Protein AF-A0A2S2FG81-F1 (afdb_monomer)

Structure (mmCIF, N/CA/C/O backbone):
data_AF-A0A2S2FG81-F1
#
_entry.id   AF-A0A2S2FG81-F1
#
loop_
_atom_site.group_PDB
_atom_site.id
_atom_site.type_symbol
_atom_site.label_atom_id
_atom_site.label_alt_id
_atom_site.label_comp_id
_atom_site.label_asym_id
_atom_site.label_entity_id
_atom_site.label_seq_id
_atom_site.pdbx_PDB_ins_code
_atom_site.Cartn_x
_atom_site.Cartn_y
_atom_site.Cartn_z
_atom_site.occupancy
_atom_site.B_iso_or_equiv
_atom_site.auth_seq_id
_atom_site.auth_comp_id
_atom_site.auth_asym_id
_atom_site.auth_atom_id
_atom_site.pdbx_PDB_model_num
ATOM 1 N N . MET A 1 1 ? -26.249 9.451 16.086 1.00 61.31 1 MET A N 1
ATOM 2 C CA . MET A 1 1 ? -24.958 10.147 15.860 1.00 61.31 1 MET A CA 1
ATOM 3 C C . MET A 1 1 ? -24.042 10.062 17.082 1.00 61.31 1 MET A C 1
ATOM 5 O O . MET A 1 1 ? -23.027 9.390 16.990 1.00 61.31 1 MET A O 1
ATOM 9 N N . LYS A 1 2 ? -24.402 10.633 18.246 1.00 72.69 2 LYS A N 1
ATOM 10 C CA . LYS A 1 2 ? -23.545 10.644 19.458 1.00 72.69 2 LYS A CA 1
ATOM 11 C C . LYS A 1 2 ? -23.075 9.251 19.921 1.00 72.69 2 LYS A C 1
ATOM 13 O O . LYS A 1 2 ? -21.889 9.040 20.131 1.00 72.69 2 LYS A O 1
ATOM 18 N N . HIS A 1 3 ? -23.996 8.289 19.989 1.00 77.31 3 HIS A N 1
ATOM 19 C CA . HIS A 1 3 ? -23.695 6.908 20.394 1.00 77.31 3 HIS A CA 1
ATOM 20 C C . HIS A 1 3 ? -22.770 6.164 19.417 1.00 77.31 3 HIS A C 1
ATOM 22 O O . HIS A 1 3 ? -21.977 5.329 19.834 1.00 77.31 3 HIS A O 1
ATOM 28 N N . PHE A 1 4 ? -22.845 6.485 18.120 1.00 77.00 4 PHE A N 1
ATOM 29 C CA . PHE A 1 4 ? -21.977 5.887 17.104 1.00 77.00 4 PHE A CA 1
ATOM 30 C C . PHE A 1 4 ? -20.525 6.329 17.299 1.00 77.00 4 PHE A C 1
ATOM 32 O O . PHE A 1 4 ? -19.639 5.483 17.353 1.00 77.00 4 PHE A O 1
ATOM 39 N N . PHE A 1 5 ? -20.295 7.635 17.479 1.00 78.44 5 PHE A N 1
ATOM 40 C CA . PHE A 1 5 ? -18.955 8.165 17.731 1.00 78.44 5 PHE A CA 1
ATOM 41 C C . PHE A 1 5 ? -18.363 7.627 19.036 1.00 78.44 5 PHE A C 1
ATOM 43 O O . PHE A 1 5 ? -17.222 7.185 19.020 1.00 78.44 5 PHE A O 1
ATOM 50 N N . LEU A 1 6 ? -19.148 7.578 20.121 1.00 81.69 6 LEU A N 1
ATOM 51 C CA . LEU A 1 6 ? -18.705 7.034 21.413 1.00 81.69 6 LEU A CA 1
ATOM 52 C C . LEU A 1 6 ? -18.334 5.545 21.337 1.00 81.69 6 LEU A C 1
ATOM 54 O O . LEU A 1 6 ? -17.326 5.124 21.901 1.00 81.69 6 LEU A O 1
ATOM 58 N N . ASN A 1 7 ? -19.122 4.739 20.621 1.00 84.19 7 ASN A N 1
ATOM 59 C CA . ASN A 1 7 ? -18.806 3.324 20.427 1.00 84.19 7 ASN A CA 1
ATOM 60 C C . ASN A 1 7 ? -17.575 3.147 19.523 1.00 84.19 7 ASN A C 1
ATOM 62 O O . ASN A 1 7 ? -16.749 2.273 19.775 1.00 84.19 7 ASN A O 1
ATOM 66 N N . PHE A 1 8 ? -17.433 3.977 18.487 1.00 79.69 8 PHE A N 1
ATOM 67 C CA . PHE A 1 8 ? -16.294 3.938 17.572 1.00 79.69 8 PHE A CA 1
ATOM 68 C C . PHE A 1 8 ? -14.977 4.300 18.268 1.00 79.69 8 PHE A C 1
ATOM 70 O O . PHE A 1 8 ? -14.011 3.546 18.151 1.00 79.69 8 PHE A O 1
ATOM 77 N N . THR A 1 9 ? -14.943 5.389 19.044 1.00 83.19 9 THR A N 1
ATOM 78 C CA . THR A 1 9 ? -13.756 5.771 19.823 1.00 83.19 9 THR A CA 1
ATOM 79 C C . THR A 1 9 ? -13.400 4.702 20.846 1.00 83.19 9 THR A C 1
ATOM 81 O O . THR A 1 9 ? -12.247 4.289 20.900 1.00 83.19 9 THR A O 1
ATOM 84 N N . LYS A 1 10 ? -14.387 4.145 21.561 1.00 84.12 10 LYS A N 1
ATOM 85 C CA . LYS A 1 10 ? -14.154 3.050 22.515 1.00 84.12 10 LYS A CA 1
ATOM 86 C C . LYS A 1 10 ? -13.543 1.809 21.853 1.00 84.12 10 LYS A C 1
ATOM 88 O O . LYS A 1 10 ? -12.641 1.192 22.416 1.00 84.12 10 LYS A O 1
ATOM 93 N N . ILE A 1 11 ? -13.999 1.440 20.654 1.00 82.94 11 ILE A N 1
ATOM 94 C CA . ILE A 1 11 ? -13.440 0.313 19.888 1.00 82.94 11 ILE A CA 1
ATOM 95 C C . ILE A 1 11 ? -11.992 0.596 19.464 1.00 82.94 11 ILE A C 1
ATOM 97 O O . ILE A 1 11 ? -11.140 -0.286 19.589 1.00 82.94 11 ILE A O 1
ATOM 101 N N . LEU A 1 12 ? -11.705 1.810 18.987 1.00 81.88 12 LEU A N 1
ATOM 102 C CA . LEU A 1 12 ? -10.357 2.216 18.585 1.00 81.88 12 LEU A CA 1
ATOM 103 C C . LEU A 1 12 ? -9.378 2.265 19.763 1.00 81.88 12 LEU A C 1
ATOM 105 O O . LEU A 1 12 ? -8.247 1.806 19.626 1.00 81.88 12 LEU A O 1
ATOM 109 N N . GLU A 1 13 ? -9.812 2.782 20.911 1.00 83.69 13 GLU A N 1
ATOM 110 C CA . GLU A 1 13 ? -9.023 2.803 22.149 1.00 83.69 13 GLU A CA 1
ATOM 111 C C . GLU A 1 13 ? -8.750 1.388 22.666 1.00 83.69 13 GLU A C 1
ATOM 113 O O . GLU A 1 13 ? -7.645 1.087 23.110 1.00 83.69 13 GLU A O 1
ATOM 118 N N . THR A 1 14 ? -9.734 0.491 22.556 1.00 85.00 14 THR A N 1
ATOM 119 C CA . THR A 1 14 ? -9.596 -0.898 23.014 1.00 85.00 14 THR A CA 1
ATOM 120 C C . THR A 1 14 ? -8.673 -1.717 22.108 1.00 85.00 14 THR A C 1
ATOM 122 O O . THR A 1 14 ? -7.988 -2.626 22.578 1.00 85.00 14 THR A O 1
ATOM 125 N N . ASN A 1 15 ? -8.651 -1.439 20.800 1.00 82.81 15 ASN A N 1
ATOM 126 C CA . ASN A 1 15 ? -7.890 -2.233 19.840 1.00 82.81 15 ASN A CA 1
ATOM 127 C C . ASN A 1 15 ? -6.961 -1.371 18.975 1.00 82.81 15 ASN A C 1
ATOM 129 O O . ASN A 1 15 ? -7.279 -1.068 17.818 1.00 82.81 15 ASN A O 1
ATOM 133 N N . PRO A 1 16 ? -5.747 -1.068 19.473 1.00 81.25 16 PRO A N 1
ATOM 134 C CA . PRO A 1 16 ? -4.777 -0.273 18.730 1.00 81.25 16 PRO A CA 1
ATOM 135 C C . PRO A 1 16 ? -4.310 -0.947 17.430 1.00 81.25 16 PRO A C 1
ATOM 137 O O . PRO A 1 16 ? -3.755 -0.284 16.555 1.00 81.25 16 PRO A O 1
ATOM 140 N N . LYS A 1 17 ? -4.570 -2.252 17.238 1.00 79.69 17 LYS A N 1
ATOM 141 C CA . LYS A 1 17 ? -4.257 -2.961 15.985 1.00 79.69 17 LYS A CA 1
ATOM 142 C C . LYS A 1 17 ? -5.067 -2.444 14.793 1.00 79.69 17 LYS A C 1
ATOM 144 O O . LYS A 1 17 ? -4.678 -2.686 13.656 1.00 79.69 17 LYS A O 1
ATOM 149 N N . ILE A 1 18 ? -6.164 -1.717 15.022 1.00 82.94 18 ILE A N 1
ATOM 150 C CA . ILE A 1 18 ? -6.888 -1.044 13.938 1.00 82.94 18 ILE A CA 1
ATOM 151 C C . ILE A 1 18 ? -5.991 0.033 13.304 1.00 82.94 18 ILE A C 1
ATOM 153 O O . ILE A 1 18 ? -5.903 0.095 12.082 1.00 82.94 18 ILE A O 1
ATOM 157 N N . TYR A 1 19 ? -5.225 0.793 14.095 1.00 83.06 19 TYR A N 1
ATOM 158 C CA . TYR A 1 19 ? -4.272 1.784 13.571 1.00 83.06 19 TYR A CA 1
ATOM 159 C C . TYR A 1 19 ? -3.105 1.151 12.809 1.00 83.06 19 TYR A C 1
ATOM 161 O O . TYR A 1 19 ? -2.626 1.714 11.825 1.00 83.06 19 TYR A O 1
ATOM 169 N N . TRP A 1 20 ? -2.690 -0.054 13.204 1.00 84.62 20 TRP A N 1
ATOM 170 C CA . TRP A 1 20 ? -1.651 -0.798 12.492 1.00 84.62 20 TRP A CA 1
ATOM 171 C C . TRP A 1 20 ? -2.011 -1.076 11.033 1.00 84.62 20 TRP A C 1
ATOM 173 O O . TRP A 1 20 ? -1.123 -1.058 10.189 1.00 84.62 20 TRP A O 1
ATOM 183 N N . SER A 1 21 ? -3.293 -1.267 10.708 1.00 86.00 21 SER A N 1
ATOM 184 C CA . SER A 1 21 ? -3.716 -1.459 9.314 1.00 86.00 21 SER A CA 1
ATOM 185 C C . SER A 1 21 ? -3.374 -0.251 8.431 1.00 86.00 21 SER A C 1
ATOM 187 O O . SER A 1 21 ? -2.888 -0.424 7.316 1.00 86.00 21 SER A O 1
ATOM 189 N N . VAL A 1 22 ? -3.539 0.967 8.957 1.00 86.94 22 VAL A N 1
ATOM 190 C CA . VAL A 1 22 ? -3.217 2.218 8.255 1.00 86.94 22 VAL A CA 1
ATOM 191 C C . VAL A 1 22 ? -1.708 2.355 8.079 1.00 86.94 22 VAL A C 1
ATOM 193 O O . VAL A 1 22 ? -1.242 2.654 6.982 1.00 86.94 22 VAL A O 1
ATOM 196 N N . ILE A 1 23 ? -0.937 2.079 9.133 1.00 90.69 23 ILE A N 1
ATOM 197 C CA . ILE A 1 23 ? 0.531 2.135 9.088 1.00 90.69 23 ILE A CA 1
ATOM 198 C C . ILE A 1 23 ? 1.074 1.139 8.058 1.00 90.69 23 ILE A C 1
ATOM 200 O O . ILE A 1 23 ? 1.905 1.503 7.229 1.00 90.69 23 ILE A O 1
ATOM 204 N N . VAL A 1 24 ? 0.569 -0.096 8.067 1.00 90.38 24 VAL A N 1
ATOM 205 C CA . VAL A 1 24 ? 0.953 -1.146 7.113 1.00 90.38 24 VAL A CA 1
ATOM 206 C C . VAL A 1 24 ? 0.581 -0.754 5.684 1.00 90.38 24 VAL A C 1
ATOM 208 O O . VAL A 1 24 ? 1.378 -0.979 4.778 1.00 90.38 24 VAL A O 1
ATOM 211 N N . ALA A 1 25 ? -0.578 -0.125 5.470 1.00 91.56 25 ALA A N 1
ATOM 212 C CA . ALA A 1 25 ? -0.971 0.369 4.151 1.00 91.56 25 ALA A CA 1
ATOM 213 C C . ALA A 1 25 ?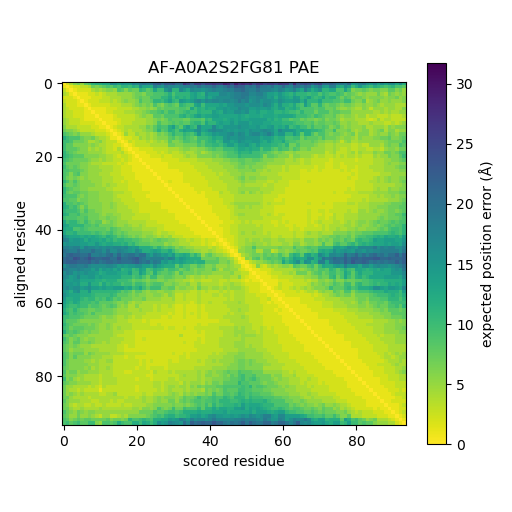 0.007 1.427 3.628 1.00 91.56 25 ALA A C 1
ATOM 215 O O . ALA A 1 25 ? 0.478 1.332 2.497 1.00 91.56 25 ALA A O 1
ATOM 216 N N . ILE A 1 26 ? 0.337 2.418 4.462 1.00 93.19 26 ILE A N 1
ATOM 217 C CA . ILE A 1 26 ? 1.262 3.500 4.103 1.00 93.19 26 ILE A CA 1
ATOM 218 C C . ILE A 1 26 ? 2.654 2.932 3.821 1.00 93.19 26 ILE A C 1
ATOM 220 O O . ILE A 1 26 ? 3.230 3.218 2.771 1.00 93.19 26 ILE A O 1
ATOM 224 N N . ALA A 1 27 ? 3.172 2.091 4.719 1.00 95.88 27 ALA A N 1
ATOM 225 C CA . ALA A 1 27 ? 4.470 1.448 4.554 1.00 95.88 27 ALA A CA 1
ATOM 226 C C . ALA A 1 27 ? 4.512 0.581 3.285 1.00 95.88 27 ALA A C 1
ATOM 228 O O . ALA A 1 27 ? 5.440 0.706 2.493 1.00 95.88 27 ALA A O 1
ATOM 229 N N . GLY A 1 28 ? 3.478 -0.227 3.035 1.00 93.81 28 GLY A N 1
ATOM 230 C CA . GLY A 1 28 ? 3.373 -1.051 1.830 1.00 93.81 28 GLY A CA 1
ATOM 231 C C . GLY A 1 28 ? 3.323 -0.219 0.546 1.00 93.81 28 GLY A C 1
ATOM 232 O O . GLY A 1 28 ? 4.019 -0.531 -0.421 1.00 93.81 28 GLY A O 1
ATOM 233 N N . CYS A 1 29 ? 2.569 0.883 0.541 1.00 94.88 29 CYS A N 1
ATOM 234 C CA . CYS A 1 29 ? 2.537 1.820 -0.581 1.00 94.88 29 CYS A CA 1
ATOM 235 C C . CYS A 1 29 ? 3.901 2.474 -0.836 1.00 94.88 29 CYS A C 1
ATOM 237 O O . CYS A 1 29 ? 4.296 2.612 -1.994 1.00 94.88 29 CYS A O 1
ATOM 239 N N . LEU A 1 30 ? 4.631 2.846 0.220 1.00 96.50 30 LEU A N 1
ATOM 240 C CA . LEU A 1 30 ? 5.985 3.393 0.109 1.00 96.50 30 LEU A CA 1
ATOM 241 C C . LEU A 1 30 ? 6.962 2.360 -0.455 1.00 96.50 30 LEU A C 1
ATOM 243 O O . LEU A 1 30 ? 7.709 2.669 -1.379 1.00 96.50 30 LEU A O 1
ATOM 247 N N . THR A 1 31 ? 6.932 1.122 0.039 1.00 95.94 31 THR A N 1
ATOM 248 C CA . THR A 1 31 ? 7.783 0.045 -0.482 1.00 95.94 31 THR A CA 1
ATOM 249 C C . THR A 1 31 ? 7.512 -0.220 -1.962 1.00 95.94 31 THR A C 1
ATOM 251 O O . THR A 1 31 ? 8.458 -0.337 -2.740 1.00 95.94 31 THR A O 1
ATOM 254 N N . LEU A 1 32 ? 6.241 -0.259 -2.379 1.00 94.94 32 LEU A N 1
ATOM 255 C CA . LEU A 1 32 ? 5.879 -0.409 -3.791 1.00 94.94 32 LEU A CA 1
ATOM 256 C C . LEU A 1 32 ? 6.384 0.754 -4.648 1.00 94.94 32 LEU A C 1
ATOM 258 O O . LEU A 1 32 ? 6.815 0.526 -5.773 1.00 94.94 32 LEU A O 1
ATOM 262 N N . TYR A 1 33 ? 6.370 1.976 -4.118 1.00 93.19 33 TYR A N 1
ATOM 263 C CA . TYR A 1 33 ? 6.908 3.140 -4.818 1.00 93.19 33 TYR A CA 1
ATOM 264 C C . TYR A 1 33 ? 8.427 3.047 -5.022 1.00 93.19 33 TYR A C 1
ATOM 266 O O . TYR A 1 33 ? 8.914 3.267 -6.128 1.00 93.19 33 TYR A O 1
ATOM 274 N N . PHE A 1 34 ? 9.184 2.654 -3.995 1.00 95.81 34 PHE A N 1
ATOM 275 C CA . PHE A 1 34 ? 10.624 2.421 -4.151 1.00 95.81 34 PHE A CA 1
ATOM 276 C C . PHE A 1 34 ? 10.921 1.289 -5.137 1.00 95.81 34 PHE A C 1
ATOM 278 O O . PHE A 1 34 ? 11.810 1.420 -5.977 1.00 95.81 34 PHE A O 1
ATOM 285 N N . ALA A 1 35 ? 10.157 0.196 -5.069 1.00 94.75 35 ALA A N 1
ATOM 286 C CA . ALA A 1 35 ? 10.300 -0.920 -5.995 1.00 94.75 35 ALA A CA 1
ATOM 287 C C . ALA A 1 35 ? 10.040 -0.498 -7.449 1.00 94.75 35 ALA A C 1
ATOM 289 O O . ALA A 1 35 ? 10.774 -0.921 -8.338 1.00 94.75 35 ALA A O 1
ATOM 290 N N . GLU A 1 36 ? 9.044 0.355 -7.692 1.00 93.19 36 GLU A N 1
ATOM 291 C CA . GLU A 1 36 ? 8.774 0.928 -9.013 1.00 93.19 36 GLU A CA 1
ATOM 292 C C . GLU A 1 36 ? 9.960 1.739 -9.538 1.00 93.19 36 GLU A C 1
ATOM 294 O O . GLU A 1 36 ? 10.398 1.509 -10.663 1.00 93.19 36 GLU A O 1
ATOM 299 N N . ILE A 1 37 ? 10.522 2.635 -8.718 1.00 92.44 37 ILE A N 1
ATOM 300 C CA . ILE A 1 37 ? 11.682 3.454 -9.104 1.00 92.44 37 ILE A CA 1
ATOM 301 C C . ILE A 1 37 ? 12.856 2.562 -9.511 1.00 92.44 37 ILE A C 1
ATOM 303 O O . ILE A 1 37 ? 13.437 2.760 -10.577 1.00 92.44 37 ILE A O 1
ATOM 307 N N . ILE A 1 38 ? 13.183 1.562 -8.690 1.00 94.50 38 ILE A N 1
ATOM 308 C CA . ILE A 1 38 ? 14.286 0.631 -8.960 1.00 94.50 38 ILE A CA 1
ATOM 309 C C . ILE A 1 38 ? 14.024 -0.155 -10.252 1.00 94.50 38 ILE A C 1
ATOM 311 O O . ILE A 1 38 ? 14.922 -0.323 -11.075 1.00 94.50 38 ILE A O 1
ATOM 315 N N . HIS A 1 39 ? 12.788 -0.610 -10.466 1.00 92.06 39 HIS A N 1
ATOM 316 C CA . HIS A 1 39 ? 12.408 -1.351 -11.667 1.00 92.06 39 HIS A CA 1
ATOM 317 C C . HIS A 1 39 ? 12.573 -0.494 -12.930 1.00 92.06 39 HIS A C 1
ATOM 319 O O . HIS A 1 39 ? 13.191 -0.934 -13.899 1.00 92.06 39 HIS A O 1
ATOM 325 N N . VAL A 1 40 ? 12.082 0.747 -12.909 1.00 89.81 40 VAL A N 1
ATOM 326 C CA . VAL A 1 40 ? 12.220 1.680 -14.034 1.00 89.81 40 VAL A CA 1
ATOM 327 C C . VAL A 1 40 ? 13.690 2.011 -14.297 1.00 89.81 40 VAL A C 1
ATOM 329 O O . VAL A 1 40 ? 14.114 1.997 -15.450 1.00 89.81 40 VAL A O 1
ATOM 332 N N . GLN A 1 41 ? 14.492 2.240 -13.252 1.00 89.31 41 GLN A N 1
ATOM 333 C CA . GLN A 1 41 ? 15.929 2.500 -13.392 1.00 89.31 41 GLN A CA 1
ATOM 334 C C . GLN A 1 41 ? 16.682 1.327 -14.029 1.00 89.31 41 GLN A C 1
ATOM 336 O O . GLN A 1 41 ? 17.528 1.551 -14.889 1.00 89.31 41 GLN A O 1
ATOM 341 N N . ASN A 1 42 ? 16.34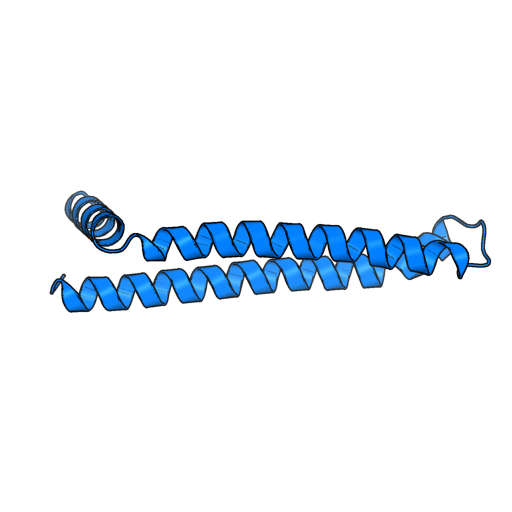7 0.088 -13.665 1.00 89.94 42 ASN A N 1
ATOM 342 C CA . ASN A 1 42 ? 16.969 -1.107 -14.242 1.00 89.94 42 ASN A CA 1
ATOM 343 C C . ASN A 1 42 ? 16.566 -1.350 -15.706 1.00 89.94 42 ASN A C 1
ATOM 345 O O . ASN A 1 42 ? 17.330 -1.949 -16.462 1.00 89.94 42 ASN A O 1
ATOM 349 N N . LEU A 1 43 ? 15.384 -0.882 -16.116 1.00 87.94 43 LEU A N 1
ATOM 350 C CA . LEU A 1 43 ? 14.900 -0.991 -17.496 1.00 87.94 43 LEU A CA 1
ATOM 351 C C . LEU A 1 43 ? 15.384 0.133 -18.405 1.00 87.94 43 LEU A C 1
ATOM 353 O O . LEU A 1 43 ? 15.536 -0.069 -19.605 1.00 87.94 43 LEU A O 1
ATOM 357 N N . TYR A 1 44 ? 15.653 1.311 -17.854 1.00 84.19 44 TYR A N 1
ATOM 358 C CA . TYR A 1 44 ? 16.141 2.446 -18.627 1.00 84.19 44 TYR A CA 1
ATOM 359 C C . TYR A 1 44 ? 17.359 2.123 -19.525 1.00 84.19 44 TYR A C 1
ATOM 361 O O . TYR A 1 44 ? 17.301 2.438 -20.713 1.00 84.19 44 TYR A O 1
ATOM 369 N N . PRO A 1 45 ? 18.428 1.442 -19.053 1.00 85.00 45 PRO A N 1
ATOM 370 C CA . PRO A 1 45 ? 19.590 1.131 -19.891 1.00 85.00 45 PRO A CA 1
ATOM 371 C C . PRO A 1 45 ? 19.320 0.081 -20.979 1.00 85.00 45 PRO A C 1
ATOM 373 O O . PRO A 1 45 ? 20.119 -0.052 -21.902 1.00 85.00 45 PRO A O 1
ATOM 376 N N . THR A 1 46 ? 18.223 -0.679 -20.893 1.00 85.19 46 THR A N 1
ATOM 377 C CA . THR A 1 46 ? 17.852 -1.670 -21.918 1.00 85.19 46 THR A CA 1
ATOM 378 C C . THR A 1 46 ? 17.060 -1.058 -23.075 1.00 85.19 46 THR A C 1
ATOM 380 O O . THR A 1 46 ? 16.917 -1.692 -24.121 1.00 85.19 46 THR A O 1
ATOM 383 N N . ILE A 1 47 ? 16.575 0.179 -22.935 1.00 83.75 47 ILE A N 1
ATOM 384 C CA . ILE A 1 47 ? 15.831 0.874 -23.984 1.00 83.75 47 ILE A CA 1
ATOM 385 C C . ILE A 1 47 ? 16.830 1.547 -24.936 1.00 83.75 47 ILE A C 1
ATOM 387 O O . ILE A 1 47 ? 17.368 2.610 -24.651 1.00 83.75 47 ILE A O 1
ATOM 391 N N . GLN A 1 48 ? 17.065 0.947 -26.107 1.00 77.19 48 GLN A N 1
ATOM 392 C CA . GLN A 1 48 ? 17.963 1.480 -27.150 1.00 77.19 48 GLN A CA 1
ATOM 393 C C . GLN A 1 48 ? 17.344 2.622 -27.986 1.00 77.19 48 GLN A C 1
ATOM 395 O O . GLN A 1 48 ? 17.739 2.852 -29.127 1.00 77.19 48 GLN A O 1
ATOM 400 N N . SER A 1 49 ? 16.351 3.333 -27.450 1.00 76.38 49 SER A N 1
ATOM 401 C CA . SER A 1 49 ? 15.667 4.426 -28.144 1.00 76.38 49 SER A CA 1
ATOM 402 C C . SER A 1 49 ? 15.773 5.716 -27.346 1.00 76.38 49 SER A C 1
ATOM 404 O O . SER A 1 49 ? 15.415 5.754 -26.173 1.00 76.38 49 SER A O 1
ATOM 406 N N . ASN A 1 50 ? 16.215 6.784 -28.011 1.00 76.62 50 ASN A N 1
ATOM 407 C CA . ASN A 1 50 ? 16.244 8.135 -27.451 1.00 76.62 50 ASN A CA 1
ATOM 408 C C . ASN A 1 50 ? 14.907 8.875 -27.630 1.00 76.62 50 ASN A C 1
ATOM 410 O O . ASN A 1 50 ? 14.791 10.019 -27.197 1.00 76.62 50 ASN A O 1
ATOM 414 N N . ASP A 1 51 ? 13.910 8.260 -28.283 1.00 85.31 51 ASP A N 1
ATOM 415 C CA . ASP A 1 51 ? 12.589 8.867 -28.450 1.00 85.31 51 ASP A CA 1
ATOM 416 C C . ASP A 1 51 ? 11.793 8.776 -27.131 1.00 85.31 51 ASP A C 1
ATOM 418 O O . ASP A 1 51 ? 11.432 7.669 -26.704 1.00 85.31 51 ASP A O 1
ATOM 422 N N . PRO A 1 52 ? 11.439 9.918 -26.504 1.00 80.88 52 PRO A N 1
ATOM 423 C CA . PRO A 1 52 ? 10.659 9.946 -25.270 1.00 80.88 52 PRO A CA 1
ATOM 424 C C . PRO A 1 52 ? 9.313 9.221 -25.377 1.00 80.88 52 PRO A C 1
ATOM 426 O O . PRO A 1 52 ? 8.805 8.723 -24.374 1.00 80.88 52 PRO A O 1
ATOM 429 N N . ARG A 1 53 ? 8.718 9.142 -26.576 1.00 85.06 53 ARG A N 1
ATOM 430 C CA . ARG A 1 53 ? 7.437 8.454 -26.804 1.00 85.06 53 ARG A CA 1
ATOM 431 C C . ARG A 1 53 ? 7.58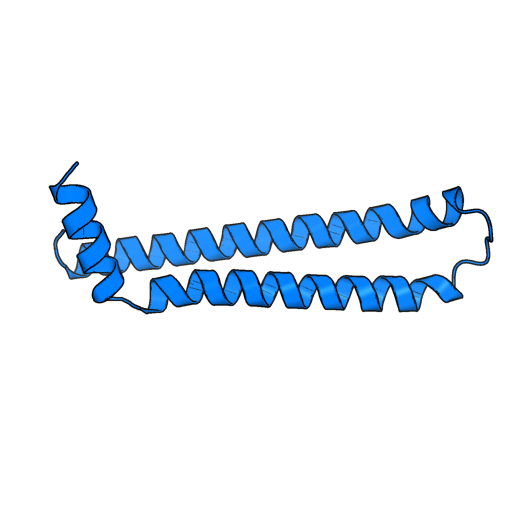1 6.942 -26.685 1.00 85.06 53 ARG A C 1
ATOM 433 O O . ARG A 1 53 ? 6.718 6.292 -26.101 1.00 85.06 53 ARG A O 1
ATOM 440 N N . VAL A 1 54 ? 8.681 6.397 -27.202 1.00 82.31 54 VAL A N 1
ATOM 441 C CA . VAL A 1 54 ? 8.987 4.961 -27.144 1.00 82.31 54 VAL A CA 1
ATOM 442 C C . VAL A 1 54 ? 9.353 4.561 -25.718 1.00 82.31 54 VAL A C 1
ATOM 444 O O . VAL A 1 54 ? 8.808 3.592 -25.196 1.00 82.31 54 VAL A O 1
ATOM 447 N N . VAL A 1 55 ? 10.200 5.355 -25.054 1.00 84.69 55 VAL A N 1
ATOM 448 C CA . VAL A 1 55 ? 10.568 5.150 -23.643 1.00 84.69 55 VAL A CA 1
ATOM 449 C C . VAL A 1 55 ? 9.322 5.168 -22.753 1.00 84.69 55 VAL A C 1
ATOM 451 O O . VAL A 1 55 ? 9.112 4.258 -21.952 1.00 84.69 55 VAL A O 1
ATOM 454 N N . LYS A 1 56 ? 8.442 6.159 -22.943 1.00 85.69 56 LYS A N 1
ATOM 455 C CA . LYS A 1 56 ? 7.189 6.268 -22.194 1.00 85.69 56 LYS A CA 1
ATOM 456 C C . LYS A 1 56 ? 6.248 5.087 -22.448 1.00 85.69 56 LYS A C 1
ATOM 458 O O . LYS A 1 56 ? 5.723 4.532 -21.492 1.00 85.69 56 LYS A O 1
ATOM 463 N N . GLY A 1 57 ? 6.093 4.644 -23.698 1.00 86.81 57 GLY A N 1
ATOM 464 C CA . GLY A 1 57 ? 5.256 3.485 -24.034 1.00 86.81 57 GLY A CA 1
ATOM 465 C C . GLY A 1 57 ? 5.702 2.173 -23.372 1.00 86.81 57 GLY A C 1
ATOM 466 O O . GLY A 1 57 ? 4.872 1.301 -23.127 1.00 86.81 57 GLY A O 1
ATOM 467 N N . ILE A 1 58 ? 6.991 2.043 -23.043 1.00 86.56 58 ILE A N 1
ATOM 468 C CA . ILE A 1 58 ? 7.550 0.883 -22.332 1.00 86.56 58 ILE A CA 1
ATOM 469 C C . ILE A 1 58 ? 7.391 1.028 -20.809 1.00 86.56 58 ILE A C 1
ATOM 471 O O . ILE A 1 58 ? 7.107 0.045 -20.124 1.00 86.56 58 ILE A O 1
ATOM 475 N N . ILE A 1 5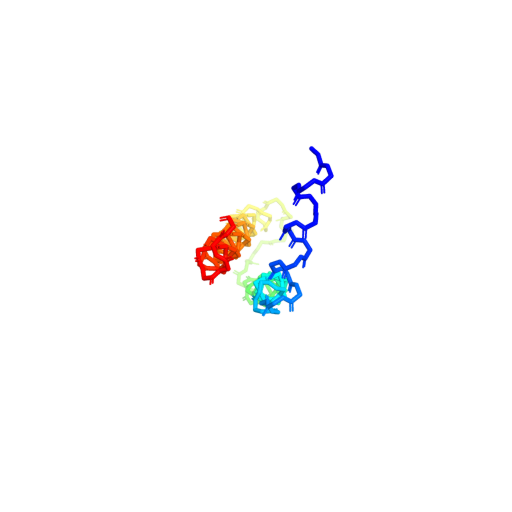9 ? 7.546 2.242 -20.272 1.00 87.94 59 ILE A N 1
ATOM 476 C CA . ILE A 1 59 ? 7.490 2.516 -18.826 1.00 87.94 59 ILE A CA 1
ATOM 477 C C . ILE A 1 59 ? 6.046 2.601 -18.302 1.00 87.94 59 ILE A C 1
ATOM 479 O O . ILE A 1 59 ? 5.750 2.052 -17.240 1.00 87.94 59 ILE A O 1
ATOM 483 N N . ASP A 1 60 ? 5.132 3.234 -19.041 1.00 90.12 60 ASP A N 1
ATOM 484 C CA . ASP A 1 60 ? 3.724 3.425 -18.661 1.00 90.12 60 ASP A CA 1
ATOM 485 C C . ASP A 1 60 ? 3.010 2.139 -18.187 1.00 90.12 60 ASP A C 1
ATOM 487 O O . ASP A 1 60 ? 2.376 2.176 -17.126 1.00 90.12 60 ASP A O 1
ATOM 491 N N . PRO A 1 61 ? 3.114 0.974 -18.865 1.00 91.25 61 PRO A N 1
ATOM 492 C CA . PRO A 1 61 ? 2.465 -0.248 -18.385 1.00 91.25 61 PRO A CA 1
ATOM 493 C C . PRO A 1 61 ? 3.017 -0.733 -17.037 1.00 91.25 61 PRO A C 1
ATOM 495 O O . PRO A 1 61 ? 2.296 -1.374 -16.269 1.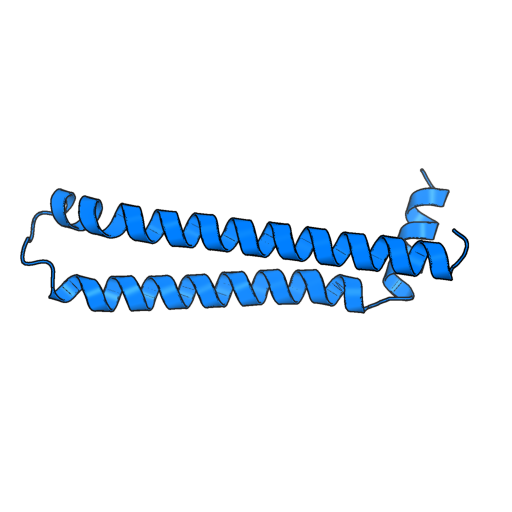00 91.25 61 PRO A O 1
ATOM 498 N N . ILE A 1 62 ? 4.278 -0.434 -16.720 1.00 91.44 62 ILE A N 1
ATOM 499 C CA . ILE A 1 62 ? 4.903 -0.798 -15.443 1.00 91.44 62 ILE A CA 1
ATOM 500 C C . ILE A 1 62 ? 4.371 0.108 -14.344 1.00 91.44 62 ILE A C 1
ATOM 502 O O . ILE A 1 62 ? 3.857 -0.392 -13.342 1.00 91.44 62 ILE A O 1
ATOM 506 N N . VAL A 1 63 ? 4.406 1.420 -14.571 1.00 91.25 63 VAL A N 1
ATOM 507 C CA . VAL A 1 63 ? 3.838 2.425 -13.660 1.00 91.25 63 VAL A CA 1
ATOM 508 C C . VAL A 1 63 ? 2.374 2.096 -13.352 1.00 91.25 63 VAL A C 1
ATOM 510 O O . VAL A 1 63 ? 1.959 2.073 -12.192 1.00 91.25 63 VAL A O 1
ATOM 513 N N . GLN A 1 64 ? 1.593 1.727 -14.372 1.00 94.12 64 GLN A N 1
ATOM 514 C CA . GLN A 1 64 ? 0.196 1.334 -14.202 1.00 94.12 64 GLN A CA 1
ATOM 515 C C . GLN A 1 64 ? 0.036 0.090 -13.312 1.00 94.12 64 GLN A C 1
ATOM 517 O O . GLN A 1 64 ? -0.836 0.072 -12.441 1.00 94.12 64 GLN A O 1
ATOM 522 N N . ARG A 1 65 ? 0.877 -0.941 -13.471 1.00 94.25 65 ARG A N 1
ATOM 523 C CA . ARG A 1 65 ? 0.847 -2.137 -12.606 1.00 94.25 65 ARG A CA 1
ATOM 524 C C . ARG A 1 65 ? 1.139 -1.793 -11.145 1.00 94.25 65 ARG A C 1
ATOM 526 O O . ARG A 1 65 ? 0.419 -2.266 -10.266 1.00 94.25 65 ARG A O 1
ATOM 533 N N . TY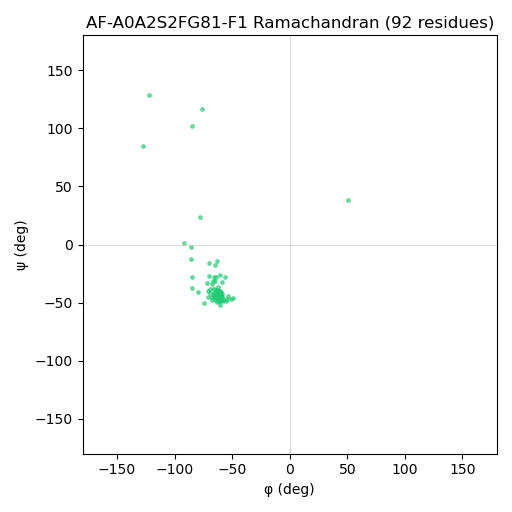R A 1 66 ? 2.139 -0.954 -10.875 1.00 93.94 66 TYR A N 1
ATOM 534 C CA . TYR A 1 66 ? 2.450 -0.516 -9.508 1.00 93.94 66 TYR A CA 1
ATOM 535 C C . TYR A 1 66 ? 1.356 0.376 -8.918 1.00 93.94 66 TYR A C 1
ATOM 537 O O . TYR A 1 66 ? 1.061 0.270 -7.725 1.00 93.94 66 TYR A O 1
ATOM 545 N N . HIS A 1 67 ? 0.695 1.202 -9.734 1.00 94.06 67 HIS A N 1
ATOM 546 C CA . HIS A 1 67 ? -0.465 1.965 -9.285 1.00 94.06 67 HIS A CA 1
ATOM 547 C C . HIS A 1 67 ? -1.597 1.038 -8.817 1.00 94.06 67 HIS A C 1
ATOM 549 O O . HIS A 1 67 ? -2.106 1.211 -7.705 1.00 94.06 67 HIS A O 1
ATOM 555 N N . TRP A 1 68 ? -1.947 0.027 -9.617 1.00 95.94 68 TRP A N 1
ATOM 556 C CA . TRP A 1 68 ? -2.944 -0.974 -9.234 1.00 95.94 68 TRP A CA 1
ATOM 557 C C . TRP A 1 68 ? -2.518 -1.771 -8.001 1.00 95.94 68 TRP A C 1
ATOM 559 O O . TRP A 1 68 ? -3.331 -1.982 -7.103 1.00 95.94 68 TRP A O 1
ATOM 569 N N . ALA A 1 69 ? -1.242 -2.147 -7.897 1.00 94.94 69 ALA A N 1
ATOM 570 C CA . ALA A 1 69 ? -0.721 -2.831 -6.718 1.00 94.94 69 ALA A CA 1
ATOM 571 C C . ALA A 1 69 ? -0.909 -1.997 -5.438 1.00 94.94 69 ALA A C 1
ATOM 573 O O . ALA A 1 69 ? -1.358 -2.526 -4.421 1.00 94.94 69 ALA A O 1
ATOM 574 N N . ARG A 1 70 ? -0.651 -0.682 -5.487 1.00 93.94 70 ARG A N 1
ATOM 575 C CA . ARG A 1 70 ? -0.886 0.222 -4.348 1.00 93.94 70 ARG A CA 1
ATOM 576 C C . ARG A 1 70 ? -2.366 0.302 -3.972 1.00 93.94 70 ARG A C 1
ATOM 578 O O . ARG A 1 70 ? -2.693 0.253 -2.789 1.00 93.94 70 ARG A O 1
ATOM 585 N N . ILE A 1 71 ? -3.266 0.350 -4.957 1.00 94.94 71 ILE A N 1
ATOM 586 C CA . ILE A 1 71 ? -4.718 0.304 -4.710 1.00 94.94 71 ILE A CA 1
ATOM 587 C C . ILE A 1 71 ? -5.099 -0.996 -3.988 1.00 94.94 71 ILE A C 1
ATOM 589 O O . ILE A 1 71 ? -5.817 -0.954 -2.990 1.00 94.94 71 ILE A O 1
ATOM 593 N N . VAL A 1 72 ? -4.582 -2.142 -4.439 1.00 96.06 72 VAL A N 1
ATOM 594 C CA . VAL A 1 72 ? -4.843 -3.445 -3.807 1.00 96.06 72 VAL A CA 1
ATOM 595 C C . VAL A 1 72 ? -4.358 -3.469 -2.356 1.00 96.06 72 VAL A C 1
ATOM 597 O O . VAL A 1 72 ? -5.092 -3.938 -1.487 1.00 96.06 72 VAL A O 1
ATOM 600 N N . VAL A 1 73 ? -3.175 -2.916 -2.066 1.00 95.31 73 VAL A N 1
ATOM 601 C CA . VAL A 1 73 ? -2.655 -2.802 -0.690 1.00 95.31 73 VAL A CA 1
ATOM 602 C C . VAL A 1 73 ? -3.593 -1.978 0.193 1.00 95.31 73 VAL A C 1
ATOM 604 O O . VAL A 1 73 ? -3.915 -2.401 1.304 1.00 95.31 73 VAL A O 1
ATOM 607 N N . VAL A 1 74 ? -4.081 -0.837 -0.302 1.00 94.19 74 VAL A N 1
ATOM 608 C CA . VAL A 1 74 ? -5.034 0.006 0.437 1.00 94.19 74 VAL A CA 1
ATOM 609 C C . VAL A 1 74 ? -6.345 -0.739 0.692 1.00 94.19 74 VAL A C 1
ATOM 611 O O . VAL A 1 74 ? -6.828 -0.753 1.823 1.00 94.19 74 VAL A O 1
ATOM 614 N N . ILE A 1 75 ? -6.903 -1.408 -0.320 1.00 95.06 75 ILE A N 1
ATOM 615 C CA . ILE A 1 75 ? -8.141 -2.188 -0.176 1.00 95.06 75 ILE A CA 1
ATOM 616 C C . ILE A 1 75 ? -7.957 -3.310 0.851 1.00 95.06 75 ILE A C 1
ATOM 618 O O . ILE A 1 75 ? -8.795 -3.477 1.738 1.00 95.06 75 ILE A O 1
ATOM 622 N N . ALA A 1 76 ? -6.849 -4.049 0.783 1.00 93.31 76 ALA A N 1
ATOM 623 C CA . ALA A 1 76 ? -6.549 -5.116 1.733 1.00 93.31 76 ALA A CA 1
ATOM 624 C C . ALA A 1 76 ? -6.443 -4.583 3.170 1.00 93.31 76 ALA A C 1
ATOM 626 O O . ALA A 1 76 ? -7.018 -5.165 4.093 1.00 93.31 76 ALA A O 1
ATOM 627 N N . ALA A 1 77 ? -5.775 -3.444 3.364 1.00 92.00 77 ALA A N 1
ATOM 628 C CA . ALA A 1 77 ? -5.676 -2.805 4.669 1.00 92.00 77 ALA A CA 1
ATOM 629 C C . ALA A 1 77 ? -7.041 -2.354 5.207 1.00 92.00 77 ALA A C 1
ATOM 631 O O . ALA A 1 77 ? -7.335 -2.581 6.381 1.00 92.00 77 ALA A O 1
ATOM 632 N N . LEU A 1 78 ? -7.907 -1.791 4.358 1.00 91.50 78 LEU A N 1
ATOM 633 C CA . LEU A 1 78 ? -9.275 -1.424 4.736 1.00 91.50 78 LEU A CA 1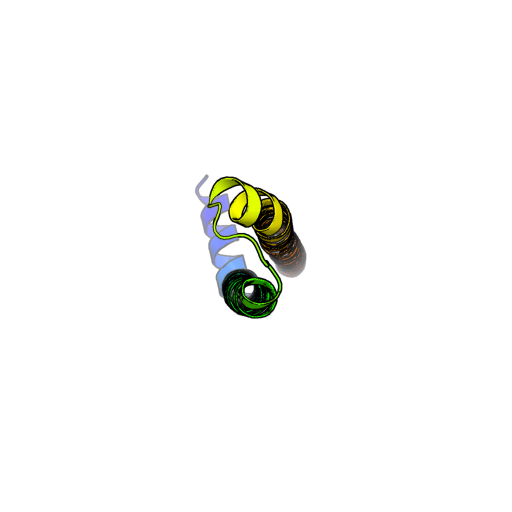
ATOM 634 C C . LEU A 1 78 ? -10.100 -2.646 5.150 1.00 91.50 78 LEU A C 1
ATOM 636 O O . LEU A 1 78 ? -10.832 -2.584 6.140 1.00 91.50 78 LEU A O 1
ATOM 640 N N . ILE A 1 79 ? -9.974 -3.767 4.436 1.00 93.00 79 ILE A N 1
ATOM 641 C 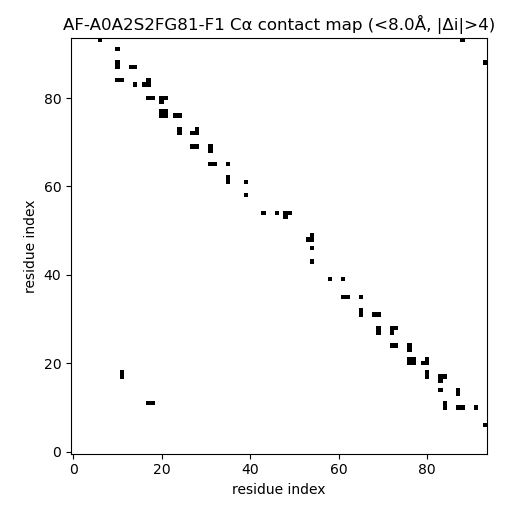CA . ILE A 1 79 ? -10.651 -5.018 4.800 1.00 93.00 79 ILE A CA 1
ATOM 642 C C . ILE A 1 79 ? -10.157 -5.500 6.169 1.00 93.00 79 ILE A C 1
ATOM 644 O O . ILE A 1 79 ? -10.973 -5.790 7.043 1.00 93.00 79 ILE A O 1
ATOM 648 N N . LEU A 1 80 ? -8.840 -5.525 6.399 1.00 90.38 80 LEU A N 1
ATOM 649 C CA . LEU A 1 80 ? -8.263 -5.918 7.689 1.00 90.38 80 LEU A CA 1
ATOM 650 C C . LEU A 1 80 ? -8.718 -5.000 8.830 1.00 90.38 80 LEU A C 1
ATOM 652 O O . LEU A 1 80 ? -9.085 -5.495 9.898 1.00 90.38 80 LEU A O 1
ATOM 656 N N . ALA A 1 81 ? -8.761 -3.686 8.598 1.00 88.25 81 ALA A N 1
ATOM 657 C CA . ALA A 1 81 ? -9.262 -2.708 9.559 1.00 88.25 81 ALA A CA 1
ATOM 658 C C . ALA A 1 81 ? -10.720 -2.994 9.944 1.00 88.25 81 ALA A C 1
ATOM 660 O O . ALA A 1 81 ? -11.056 -3.047 11.128 1.00 88.25 81 ALA A O 1
ATOM 661 N N . ASN A 1 82 ? -11.578 -3.241 8.949 1.00 89.31 82 ASN A N 1
ATOM 662 C CA . ASN A 1 82 ? -12.991 -3.548 9.163 1.00 89.31 82 ASN A CA 1
ATOM 663 C C . ASN A 1 82 ? -13.190 -4.883 9.887 1.00 89.31 82 ASN A C 1
ATOM 665 O O . ASN A 1 82 ? -13.990 -4.966 10.818 1.00 89.31 82 ASN A O 1
ATOM 669 N N . LEU A 1 83 ? -12.437 -5.924 9.526 1.00 89.25 83 LEU A N 1
ATOM 670 C CA . LEU A 1 83 ? -12.486 -7.207 10.231 1.00 89.25 83 LEU A CA 1
ATOM 671 C C . LEU A 1 83 ? -12.084 -7.050 11.701 1.00 89.25 83 LEU A C 1
ATOM 673 O O . LEU A 1 83 ? -12.738 -7.606 12.585 1.00 89.25 83 LEU A O 1
ATOM 677 N N . GLN A 1 84 ? -11.038 -6.269 11.974 1.00 87.31 84 GLN A N 1
ATOM 678 C CA . GLN A 1 84 ? -10.582 -5.992 13.332 1.00 87.31 84 GLN A CA 1
ATOM 679 C C . GLN A 1 84 ? -11.614 -5.167 14.118 1.00 87.31 84 GLN A C 1
ATOM 681 O O . GLN A 1 84 ? -11.869 -5.448 15.293 1.00 87.31 84 GLN A O 1
ATOM 686 N N . TYR A 1 85 ? -12.267 -4.210 13.459 1.00 87.44 85 TYR A N 1
ATOM 687 C CA . TYR A 1 85 ? -13.371 -3.436 14.019 1.00 87.44 85 TYR A CA 1
ATOM 688 C C . TYR A 1 85 ? -14.559 -4.330 14.406 1.00 87.44 85 TYR A C 1
ATOM 690 O O . TYR A 1 85 ? -14.989 -4.308 15.558 1.00 87.44 85 TYR A O 1
ATOM 698 N N . ILE A 1 86 ? -15.040 -5.181 13.490 1.00 86.94 86 ILE A N 1
ATOM 699 C CA . ILE A 1 86 ? -16.179 -6.086 13.729 1.00 86.94 86 ILE A CA 1
ATOM 700 C C . ILE A 1 86 ? -15.869 -7.073 14.862 1.00 86.94 86 ILE A C 1
ATOM 702 O O . ILE A 1 86 ? -16.702 -7.281 15.747 1.00 86.94 86 ILE A O 1
ATOM 706 N N . LYS A 1 87 ? -14.660 -7.652 14.878 1.00 87.44 87 LYS A N 1
ATOM 707 C CA . LYS A 1 87 ? -14.217 -8.549 15.958 1.00 87.44 87 LYS A CA 1
ATOM 708 C C . LYS A 1 87 ? -14.248 -7.85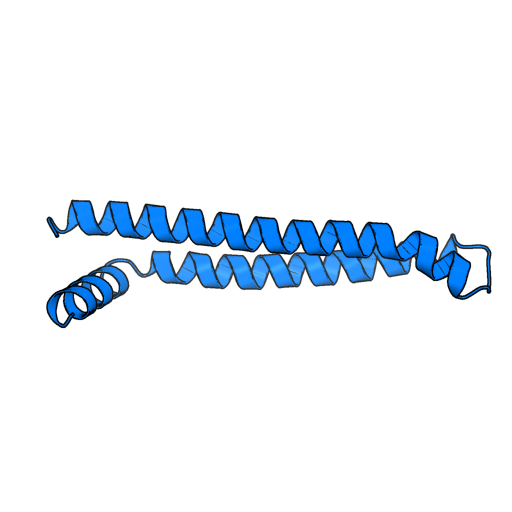7 17.321 1.00 87.44 87 LYS A C 1
ATOM 710 O O . LYS A 1 87 ? -14.748 -8.429 18.286 1.00 87.44 87 LYS A O 1
ATOM 715 N N . THR A 1 88 ? -13.752 -6.623 17.392 1.00 86.12 88 THR A N 1
ATOM 716 C CA . THR A 1 88 ? -13.705 -5.851 18.645 1.00 86.12 88 THR A CA 1
ATOM 717 C C . THR A 1 88 ? -15.099 -5.440 19.096 1.00 86.12 88 THR A C 1
ATOM 719 O O . THR A 1 88 ? -15.430 -5.592 20.267 1.00 86.12 88 THR A O 1
ATOM 722 N N . LYS A 1 89 ? -15.950 -5.003 18.161 1.00 87.31 89 LYS A N 1
ATOM 723 C CA . LYS A 1 89 ? -17.354 -4.685 18.428 1.00 87.31 89 LYS A CA 1
ATOM 724 C C . LYS A 1 89 ? -18.086 -5.876 19.058 1.00 87.31 89 LYS A C 1
ATOM 726 O O . LYS A 1 89 ? -18.695 -5.723 20.113 1.00 87.31 89 LYS A O 1
ATOM 731 N N . LYS A 1 90 ? -17.936 -7.073 18.474 1.00 86.44 90 LYS A N 1
ATOM 732 C CA . LYS A 1 90 ? -18.520 -8.312 19.010 1.00 86.44 90 LYS A CA 1
ATOM 733 C C . LYS A 1 90 ? -17.977 -8.655 20.402 1.00 86.44 90 LYS A C 1
ATOM 735 O O . LYS A 1 90 ? -18.747 -9.055 21.263 1.00 86.44 90 LYS A O 1
ATOM 740 N N . SER A 1 91 ? -16.677 -8.470 20.641 1.00 85.44 91 SER A N 1
ATOM 741 C CA . SER A 1 91 ? -16.069 -8.704 21.961 1.00 85.44 91 SER A CA 1
ATOM 742 C C . SER A 1 91 ? -16.563 -7.734 23.038 1.00 85.44 91 SER A C 1
ATOM 744 O O . SER A 1 91 ? -16.541 -8.080 24.215 1.00 85.44 91 SER A O 1
ATOM 746 N N . LEU A 1 92 ? -16.968 -6.523 22.652 1.00 83.94 92 LEU A N 1
ATOM 747 C CA . LEU A 1 92 ? -17.465 -5.490 23.560 1.00 83.94 92 LEU A CA 1
ATOM 748 C C . LEU A 1 92 ? -18.995 -5.526 23.739 1.00 83.94 92 LEU A C 1
ATOM 750 O O . LEU A 1 92 ? -19.515 -4.693 24.477 1.00 83.94 92 LEU A O 1
ATOM 754 N N . ASN A 1 93 ? -19.705 -6.469 23.096 1.00 81.94 93 ASN A N 1
ATOM 755 C CA . ASN A 1 93 ? -21.176 -6.545 23.054 1.00 81.94 93 ASN A CA 1
ATOM 756 C C . ASN A 1 93 ? -21.844 -5.214 22.637 1.00 81.94 93 ASN A C 1
ATOM 758 O O . ASN A 1 93 ? -22.880 -4.828 23.179 1.00 81.94 93 ASN A O 1
ATOM 762 N N . LEU A 1 94 ? -21.229 -4.507 21.682 1.00 73.31 94 LEU A N 1
ATOM 763 C CA . LEU A 1 94 ? -21.722 -3.246 21.104 1.00 73.31 94 LEU A CA 1
ATOM 764 C C . LEU A 1 94 ? -22.321 -3.433 19.706 1.00 73.31 94 LEU A C 1
ATOM 766 O O . LEU A 1 94 ? -22.051 -4.468 19.058 1.00 73.31 94 LEU A O 1
#

Nearest PDB structures (foldseek):
  4dci-assembly1_B  TM=6.886E-01  e=1.709E+00  Parasynechococcus marenigrum WH 8102
  4q4a-assembly1_A  TM=3.807E-01  e=5.362E+00  Thermotoga maritima MSB8
  3q84-assembly2_H  TM=4.664E-01  e=9.787E+00  Homo sapiens

Mean predicted aligned error: 6.34 Å

Radius of gyration: 20.37 Å; Cα contacts (8 Å, |Δi|>4): 47; chains: 1; bounding box: 44×19×52 Å

Foldseek 3Di:
DVVVVVLQVVLCVVDVVLVVLVVQLVVQLVVLVVVLVVVLVVCVVVPPDPDPVSSCVVSVVSVVVSVVVSVVSNVVSVVVSVVSSVVSCVVVVD

Organism: NCBI:txid1871111

Sequence (94 aa):
MKHFFLNFTKILETNPKIYWSVIVAIAGCLTLYFAEIIHVQNLYPTIQSNDPRVVKGIIDPIVQRYHWARIVVVIAALILANLQYIKTKKSLNL

Solvent-accessible surface area (backbone atoms only — not comparable to full-atom values): 5176 Å² total; per-residue (Å²): 108,71,68,57,55,55,52,50,50,52,46,49,72,74,38,62,67,43,58,48,26,56,53,50,27,54,51,50,42,51,51,48,52,54,51,48,52,55,51,51,60,68,46,54,83,74,54,94,56,90,48,68,68,61,50,44,67,63,46,49,65,53,54,50,52,50,52,52,51,39,50,50,45,44,52,52,24,51,50,53,28,50,53,48,47,54,54,47,33,60,75,67,77,102

Secondary structure (DSSP, 8-state):
-HHHHHHHHHHHHH-THHHHHHHHHHHHHHHHHHHHHHHHHHHGGG-----HHHHHHHHHHHHHHHHHHHHHHHHHHHHHHHHHHHHHHHHTT-

pLDDT: mean 87.51, std 6.4, range [61.31, 96.5]